Protein AF-A0A1H8GIJ5-F1 (afdb_monomer_lite)

Sequence (126 aa):
MKEEEDRYIYKYDNLLDIGYKQIYLTKNQHNSIIKRRKKNWKNRYEYYLNDDRVIMQEFSSKRLITLNILLYPVLVLMAGLSNFKELNRDLKRLFNEKKCGSFSEDWISKNTEQYKEIIVLIGEGN

Radius of gyration: 18.54 Å; chains: 1; bounding box: 49×47×37 Å

Organism: NCBI:txid1333845

Structure (mmCIF, N/CA/C/O backbone):
data_AF-A0A1H8GIJ5-F1
#
_entry.id   AF-A0A1H8GIJ5-F1
#
loop_
_atom_site.group_PDB
_atom_site.id
_atom_site.type_symbol
_atom_site.label_atom_id
_atom_site.label_alt_id
_atom_site.label_comp_id
_atom_site.label_asym_id
_atom_site.label_entity_id
_atom_site.label_seq_id
_atom_site.pdbx_PDB_ins_code
_atom_site.Cartn_x
_atom_site.Cartn_y
_atom_site.Cartn_z
_atom_site.occupancy
_atom_site.B_iso_or_equiv
_atom_site.auth_seq_id
_atom_site.auth_comp_id
_atom_site.auth_asym_id
_atom_site.auth_atom_id
_atom_site.pdbx_PDB_model_num
ATOM 1 N N . MET A 1 1 ? 18.131 -33.873 -20.106 1.00 42.19 1 MET A N 1
ATOM 2 C CA . MET A 1 1 ? 17.353 -33.236 -19.027 1.00 42.19 1 MET A CA 1
ATOM 3 C C . MET A 1 1 ? 17.785 -31.785 -18.922 1.00 42.19 1 MET A C 1
ATOM 5 O O . MET A 1 1 ? 18.901 -31.528 -18.494 1.00 42.19 1 MET A O 1
ATOM 9 N N . LYS A 1 2 ? 16.960 -30.860 -19.408 1.00 40.19 2 LYS A N 1
ATOM 10 C CA . LYS A 1 2 ? 17.014 -29.441 -19.052 1.00 40.19 2 LYS A CA 1
ATOM 11 C C . LYS A 1 2 ? 15.600 -29.119 -18.611 1.00 40.19 2 LYS A C 1
ATOM 13 O O . LYS A 1 2 ? 14.674 -29.338 -19.384 1.00 40.19 2 LYS A O 1
ATOM 18 N N . GLU A 1 3 ? 15.485 -28.792 -17.338 1.00 44.19 3 GLU A N 1
ATOM 19 C CA . GLU A 1 3 ? 14.244 -28.572 -16.613 1.00 44.19 3 GLU A CA 1
ATOM 20 C C . GLU A 1 3 ? 13.375 -27.557 -17.363 1.00 44.19 3 GLU A C 1
ATOM 22 O O . GLU A 1 3 ? 13.835 -26.473 -17.729 1.00 44.19 3 GLU A O 1
ATOM 27 N N . GLU A 1 4 ? 12.131 -27.946 -17.637 1.00 49.06 4 GLU A N 1
ATOM 28 C CA . GLU A 1 4 ? 11.055 -27.023 -17.975 1.00 49.06 4 GLU A CA 1
ATOM 29 C C . GLU A 1 4 ? 10.828 -26.127 -16.750 1.00 49.06 4 GLU A C 1
ATOM 31 O O . GLU A 1 4 ? 10.089 -26.468 -15.831 1.00 49.06 4 GLU A O 1
ATOM 36 N N . GLU A 1 5 ? 11.516 -24.983 -16.702 1.00 50.19 5 GLU A N 1
ATOM 37 C CA . GLU A 1 5 ? 11.091 -23.863 -15.866 1.00 50.19 5 GLU A CA 1
ATOM 38 C C . GLU A 1 5 ? 9.748 -23.374 -16.415 1.00 50.19 5 GLU A C 1
ATOM 40 O O . GLU A 1 5 ? 9.687 -22.546 -17.332 1.00 50.19 5 GLU A O 1
ATOM 45 N N . ASP A 1 6 ? 8.659 -23.895 -15.852 1.00 49.91 6 ASP A N 1
ATOM 46 C CA . ASP A 1 6 ? 7.338 -23.289 -15.943 1.00 49.91 6 ASP A CA 1
ATOM 47 C C . ASP A 1 6 ? 7.447 -21.842 -15.445 1.00 49.91 6 ASP A C 1
ATOM 49 O O . ASP A 1 6 ? 7.405 -21.538 -14.250 1.00 49.91 6 ASP A O 1
ATOM 53 N N . ARG A 1 7 ? 7.642 -20.908 -16.382 1.00 58.75 7 ARG A N 1
ATOM 54 C CA . ARG A 1 7 ? 7.599 -19.473 -16.107 1.00 58.75 7 ARG A CA 1
ATOM 55 C C . ARG A 1 7 ? 6.161 -19.124 -15.757 1.00 58.75 7 ARG A C 1
ATOM 57 O O . ARG A 1 7 ? 5.382 -18.777 -16.641 1.00 58.75 7 ARG A O 1
ATOM 64 N N . TYR A 1 8 ? 5.818 -19.191 -14.474 1.00 61.94 8 TYR A N 1
ATOM 65 C CA . TYR A 1 8 ? 4.570 -18.650 -13.948 1.00 61.94 8 TYR A CA 1
ATOM 66 C C . TYR A 1 8 ? 4.454 -17.178 -14.365 1.00 61.94 8 TYR A C 1
ATOM 68 O O . TYR A 1 8 ? 5.126 -16.293 -13.828 1.00 61.94 8 TYR A O 1
ATOM 76 N N . ILE A 1 9 ? 3.620 -16.913 -15.372 1.00 76.75 9 ILE A N 1
ATOM 77 C CA . ILE A 1 9 ? 3.302 -15.554 -15.799 1.00 76.75 9 ILE A CA 1
ATOM 78 C C . ILE A 1 9 ? 2.370 -14.989 -14.737 1.00 76.75 9 ILE A C 1
ATOM 80 O O . ILE A 1 9 ? 1.195 -15.345 -14.670 1.00 76.75 9 ILE A O 1
ATOM 84 N N . TYR A 1 10 ? 2.912 -14.114 -13.893 1.00 83.31 10 TYR A N 1
ATOM 85 C CA . TYR A 1 10 ? 2.123 -13.384 -12.914 1.00 83.31 10 TYR A CA 1
ATOM 86 C C . TYR A 1 10 ? 0.949 -12.667 -13.599 1.00 83.31 10 TYR A C 1
ATOM 88 O O . TYR A 1 10 ? 1.135 -11.931 -14.575 1.00 83.31 10 TYR A O 1
ATOM 96 N N . LYS A 1 11 ? -0.252 -12.847 -13.048 1.00 85.31 11 LYS A N 1
ATOM 97 C CA . LYS A 1 11 ? -1.454 -12.109 -13.423 1.00 85.31 11 LYS A CA 1
ATOM 98 C C . LYS A 1 11 ? -2.003 -11.436 -12.172 1.00 85.31 11 LYS A C 1
ATOM 100 O O . LYS A 1 11 ? -2.142 -12.073 -11.136 1.00 85.31 11 LYS A O 1
ATOM 105 N N . TYR A 1 12 ? -2.275 -10.139 -12.273 1.00 87.44 12 TYR A N 1
ATOM 106 C CA . TYR A 1 12 ? -2.913 -9.405 -11.187 1.00 87.44 12 TYR A CA 1
ATOM 107 C C . TYR A 1 12 ? -4.400 -9.742 -11.152 1.00 87.44 12 TYR A C 1
ATOM 109 O O . TYR A 1 12 ? -5.104 -9.502 -12.138 1.00 87.44 12 TYR A O 1
ATOM 117 N N . ASP A 1 13 ? -4.857 -10.232 -10.008 1.00 87.69 13 ASP A N 1
ATOM 118 C CA . ASP A 1 13 ? -6.270 -10.426 -9.725 1.00 87.69 13 ASP A CA 1
ATOM 119 C C . ASP A 1 13 ? -6.858 -9.129 -9.169 1.00 87.69 13 ASP A C 1
ATOM 121 O O . ASP A 1 13 ? -6.424 -8.596 -8.143 1.00 87.69 13 ASP A O 1
ATOM 125 N N . ASN A 1 14 ? -7.837 -8.577 -9.880 1.00 88.44 14 ASN A N 1
ATOM 126 C CA . ASN A 1 14 ? -8.496 -7.352 -9.462 1.00 88.44 14 ASN A CA 1
ATOM 127 C C . ASN A 1 14 ? -9.473 -7.651 -8.322 1.00 88.44 14 ASN A C 1
ATOM 129 O O . ASN A 1 14 ? -10.512 -8.272 -8.524 1.00 88.44 14 ASN A O 1
ATOM 133 N N . LEU A 1 15 ? -9.153 -7.162 -7.125 1.00 90.81 15 LEU A N 1
ATOM 134 C CA . LEU A 1 15 ? -9.947 -7.399 -5.917 1.00 90.81 15 LEU A CA 1
ATOM 135 C C . LEU A 1 15 ? -11.387 -6.882 -6.029 1.00 90.81 15 LEU A C 1
ATOM 137 O O . LEU A 1 15 ? -12.288 -7.461 -5.424 1.00 90.81 15 LEU A O 1
ATOM 141 N N . LEU A 1 16 ? -11.619 -5.832 -6.824 1.00 91.56 16 LEU A N 1
ATOM 142 C CA . LEU A 1 16 ? -12.965 -5.309 -7.067 1.00 91.56 16 LEU A CA 1
ATOM 143 C C . LEU A 1 16 ? -13.850 -6.327 -7.792 1.00 91.56 16 LEU A C 1
ATOM 145 O O . LEU A 1 16 ? -15.027 -6.458 -7.466 1.00 91.56 16 LEU A O 1
ATOM 149 N N . ASP A 1 17 ? -13.267 -7.094 -8.713 1.00 91.12 17 ASP A N 1
ATOM 150 C CA . ASP A 1 17 ? -13.988 -8.110 -9.486 1.00 91.12 17 ASP A CA 1
ATOM 151 C C . ASP A 1 17 ? -14.333 -9.336 -8.618 1.00 91.12 17 ASP A C 1
ATOM 153 O O . ASP A 1 17 ? -15.226 -10.110 -8.950 1.00 91.12 17 ASP A O 1
ATOM 157 N N . ILE A 1 18 ? -13.658 -9.488 -7.472 1.00 88.75 18 ILE A N 1
ATOM 158 C CA . ILE A 1 18 ? -13.824 -10.590 -6.508 1.00 88.75 18 ILE A CA 1
ATOM 159 C C . ILE A 1 18 ? -14.674 -10.134 -5.300 1.00 88.75 18 ILE A C 1
ATOM 161 O O . ILE A 1 18 ? -14.729 -10.789 -4.263 1.00 88.75 18 ILE A O 1
ATOM 165 N N . GLY A 1 19 ? -15.365 -8.995 -5.416 1.00 90.94 19 GLY A N 1
ATOM 166 C CA . GLY A 1 19 ? -16.350 -8.542 -4.429 1.00 90.94 19 GLY A CA 1
ATOM 167 C C . GLY A 1 19 ? -15.793 -7.710 -3.272 1.00 90.94 19 GLY A C 1
ATOM 168 O O . GLY A 1 19 ? -16.529 -7.424 -2.327 1.00 90.94 19 GLY A O 1
ATOM 169 N N . TYR A 1 20 ? -14.531 -7.276 -3.330 1.00 94.75 20 TYR A N 1
ATOM 170 C CA . TYR A 1 20 ? -14.032 -6.279 -2.383 1.00 94.75 20 TYR A CA 1
ATOM 171 C C . TYR A 1 20 ? -14.521 -4.876 -2.751 1.00 94.75 20 TYR A C 1
ATOM 173 O O . TYR A 1 20 ? -14.620 -4.508 -3.921 1.00 94.75 20 TYR A O 1
ATOM 181 N N . LYS A 1 21 ? -14.739 -4.041 -1.736 1.00 94.38 21 LYS A N 1
ATOM 182 C CA . LYS A 1 21 ? -15.020 -2.611 -1.890 1.00 94.38 21 LYS A CA 1
ATOM 183 C C . LYS A 1 21 ? -13.766 -1.807 -1.593 1.00 94.38 21 LYS A C 1
ATOM 185 O O . LYS A 1 21 ? -13.135 -1.998 -0.555 1.00 94.38 21 LYS A O 1
ATOM 190 N N . GLN A 1 22 ? -13.402 -0.889 -2.482 1.00 95.19 22 GLN A N 1
ATOM 191 C CA . GLN A 1 22 ? -12.302 0.027 -2.200 1.00 95.19 22 GLN A CA 1
ATOM 192 C C . GLN A 1 22 ? -12.736 1.056 -1.156 1.00 95.19 22 GLN A C 1
ATOM 194 O O . GLN A 1 22 ? -13.774 1.698 -1.302 1.00 95.19 22 GLN A O 1
ATOM 199 N N . ILE A 1 23 ? -11.918 1.229 -0.124 1.00 94.88 23 ILE A N 1
ATOM 200 C CA . ILE A 1 23 ? -12.137 2.212 0.939 1.00 94.88 23 ILE A CA 1
ATOM 201 C C . ILE A 1 23 ? -10.985 3.213 0.950 1.00 94.88 23 ILE A C 1
ATOM 203 O O . ILE A 1 23 ? -9.856 2.917 0.539 1.00 94.88 23 ILE A O 1
ATOM 207 N N . TYR A 1 24 ? -11.264 4.415 1.440 1.00 93.19 24 TYR A N 1
ATOM 208 C CA . TYR A 1 24 ? -10.267 5.467 1.539 1.00 93.19 24 TYR A CA 1
ATOM 209 C C . TYR A 1 24 ? -9.917 5.748 2.996 1.00 93.19 24 TYR A C 1
ATOM 211 O O . TYR A 1 24 ? -10.784 6.070 3.799 1.00 93.19 24 TYR A O 1
ATOM 219 N N . LEU A 1 25 ? -8.621 5.685 3.310 1.00 93.00 25 LEU A N 1
ATOM 220 C CA . LEU A 1 25 ? -8.080 6.132 4.589 1.00 93.00 25 LEU A CA 1
ATOM 221 C C . LEU A 1 25 ? -7.138 7.319 4.373 1.00 93.00 25 LEU A C 1
ATOM 223 O O . LEU A 1 25 ? -6.172 7.272 3.588 1.00 93.00 25 LEU A O 1
ATOM 227 N N . THR A 1 26 ? -7.398 8.390 5.120 1.00 93.19 26 THR A N 1
ATOM 228 C CA . THR A 1 26 ? -6.499 9.542 5.195 1.00 93.19 26 THR A CA 1
ATOM 229 C C . THR A 1 26 ? -5.154 9.131 5.799 1.00 93.19 26 THR A C 1
ATOM 231 O O . THR A 1 26 ? -5.015 8.098 6.457 1.00 93.19 26 THR A O 1
ATOM 234 N N . LYS A 1 27 ? -4.121 9.959 5.598 1.00 93.62 27 LYS A N 1
ATOM 235 C CA . LYS A 1 27 ? -2.796 9.719 6.192 1.00 93.62 27 LYS A CA 1
ATOM 236 C C . LYS A 1 27 ? -2.864 9.601 7.719 1.00 93.62 27 LYS A C 1
ATOM 238 O O . LYS A 1 27 ? -2.158 8.769 8.278 1.00 93.62 27 LYS A O 1
ATOM 243 N N . ASN A 1 28 ? -3.702 10.410 8.367 1.00 93.25 28 ASN A N 1
ATOM 244 C CA . ASN A 1 28 ? -3.833 10.421 9.822 1.00 93.25 28 ASN A CA 1
ATOM 245 C C . ASN A 1 28 ? -4.507 9.140 10.323 1.00 93.25 28 ASN A C 1
ATOM 247 O O . ASN A 1 28 ? -3.930 8.476 11.175 1.00 93.25 28 ASN A O 1
ATOM 251 N N . GLN A 1 29 ? -5.638 8.750 9.723 1.00 94.44 29 GLN A N 1
ATOM 252 C CA . GLN A 1 29 ? -6.350 7.507 10.056 1.00 94.44 29 GLN A CA 1
ATOM 253 C C . GLN A 1 29 ? -5.472 6.270 9.843 1.00 94.44 29 GLN A C 1
ATOM 255 O O . GLN A 1 29 ? -5.342 5.421 10.715 1.00 94.44 29 GLN A O 1
ATOM 260 N N . HIS A 1 30 ? -4.798 6.170 8.696 1.00 94.62 30 HIS A N 1
ATOM 261 C CA . HIS A 1 30 ? -3.912 5.034 8.466 1.00 94.62 30 HIS A CA 1
ATOM 262 C C . HIS A 1 30 ? -2.757 4.99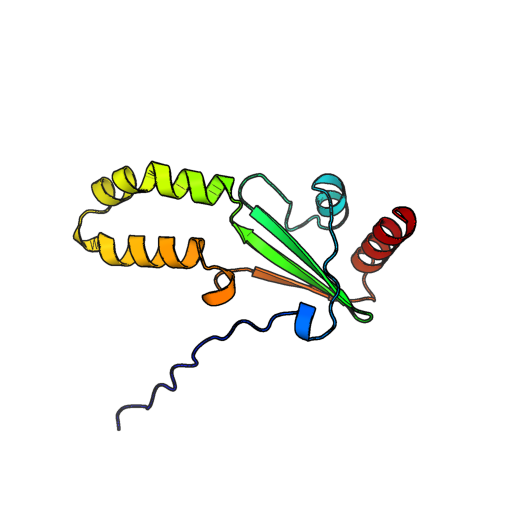7 9.477 1.00 94.62 30 HIS A C 1
ATOM 264 O O . HIS A 1 30 ? -2.439 3.931 9.988 1.00 94.62 30 HIS A O 1
ATOM 270 N N . ASN A 1 31 ? -2.136 6.139 9.789 1.00 95.12 31 ASN A N 1
ATOM 271 C CA . ASN A 1 31 ? -1.004 6.177 10.718 1.00 95.12 31 ASN A CA 1
ATOM 272 C C . ASN A 1 31 ? -1.405 5.970 12.186 1.00 95.12 31 ASN A C 1
ATOM 274 O O . ASN A 1 31 ? -0.534 5.611 12.981 1.00 95.12 31 ASN A O 1
ATOM 278 N N . SER A 1 32 ? -2.669 6.211 12.556 1.00 93.75 32 SER A N 1
ATOM 279 C CA . SER A 1 32 ? -3.178 5.881 13.891 1.00 93.75 32 SER A CA 1
ATOM 280 C C . SER A 1 32 ? -3.408 4.377 14.036 1.00 93.75 32 SER A C 1
ATOM 282 O O . SER A 1 32 ? -2.952 3.796 15.020 1.00 93.75 32 SER A O 1
ATOM 284 N N . ILE A 1 33 ? -4.013 3.748 13.022 1.00 93.50 33 ILE A N 1
ATOM 285 C CA . ILE A 1 33 ? -4.362 2.318 13.019 1.00 93.50 33 ILE A CA 1
ATOM 286 C C . ILE A 1 33 ? -3.120 1.440 12.772 1.00 93.50 33 ILE A C 1
ATOM 288 O O . ILE A 1 33 ? -2.860 0.455 13.466 1.00 93.50 33 ILE A O 1
ATOM 292 N N . ILE A 1 34 ? -2.308 1.792 11.770 1.00 92.56 34 ILE A N 1
ATOM 293 C CA . ILE A 1 34 ? -1.193 0.977 11.272 1.00 92.56 34 ILE A CA 1
ATOM 294 C C . ILE A 1 34 ? 0.137 1.601 11.699 1.00 92.56 34 ILE A C 1
ATOM 296 O O . ILE A 1 34 ? 0.733 2.437 11.020 1.00 92.56 34 ILE A O 1
ATOM 300 N N . LYS A 1 35 ? 0.647 1.149 12.849 1.00 87.81 35 LYS A N 1
ATOM 301 C CA . LYS A 1 35 ? 1.876 1.701 13.449 1.00 87.81 35 LYS A CA 1
ATOM 302 C C . LYS A 1 35 ? 3.162 1.279 12.733 1.00 87.81 35 LYS A C 1
ATOM 304 O O . LYS A 1 35 ? 4.111 2.060 12.693 1.00 87.81 35 LYS A O 1
ATOM 309 N N . ARG A 1 36 ? 3.206 0.056 12.184 1.00 87.44 36 ARG A N 1
ATOM 310 C CA . ARG A 1 36 ? 4.428 -0.545 11.610 1.00 87.44 36 ARG A CA 1
ATOM 311 C C . ARG A 1 36 ? 4.791 0.024 10.237 1.00 87.44 36 ARG A C 1
ATOM 313 O O . ARG A 1 36 ? 5.964 0.250 9.966 1.00 87.44 36 ARG A O 1
ATOM 320 N N . ARG A 1 37 ? 3.797 0.257 9.378 1.00 88.12 37 ARG A N 1
ATOM 321 C CA . ARG A 1 37 ? 3.982 0.793 8.023 1.00 88.12 37 ARG A CA 1
ATOM 322 C C . ARG A 1 37 ? 3.244 2.115 7.913 1.00 88.12 37 ARG A C 1
ATOM 324 O O . ARG A 1 37 ? 2.054 2.110 7.656 1.00 88.12 37 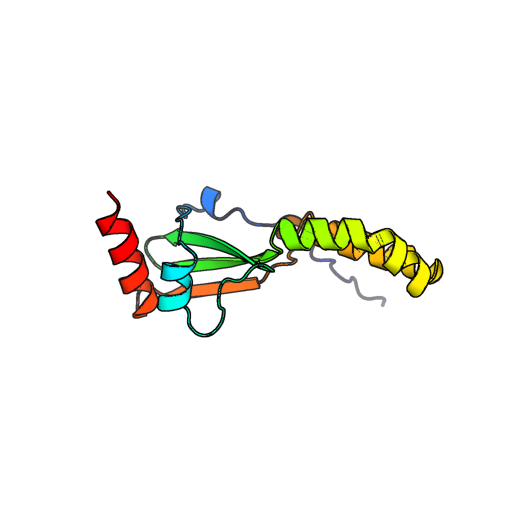ARG A O 1
ATOM 331 N N . LYS A 1 38 ? 3.933 3.229 8.159 1.00 92.06 38 LYS A N 1
ATOM 332 C CA . LYS A 1 38 ? 3.312 4.559 8.111 1.00 92.06 38 LYS A CA 1
ATOM 333 C C . LYS A 1 38 ? 3.276 5.110 6.686 1.00 92.06 38 LYS A C 1
ATOM 335 O O . LYS A 1 38 ? 4.295 5.138 5.987 1.00 92.06 38 LYS A O 1
ATOM 340 N N . LYS A 1 39 ? 2.135 5.687 6.314 1.00 92.94 39 LYS A N 1
ATOM 341 C CA . LYS A 1 39 ? 1.951 6.473 5.092 1.00 92.94 39 LYS A CA 1
ATOM 342 C C . LYS A 1 39 ? 2.768 7.750 5.157 1.00 92.94 39 LYS A C 1
ATOM 344 O O . LYS A 1 39 ? 2.633 8.581 6.063 1.00 92.94 39 LYS A O 1
ATOM 349 N N . ASN A 1 40 ? 3.630 7.898 4.166 1.00 93.38 40 ASN A N 1
ATOM 350 C CA . ASN A 1 40 ? 4.557 8.998 3.982 1.00 93.38 40 ASN A CA 1
ATOM 351 C C . ASN A 1 40 ? 4.514 9.467 2.516 1.00 93.38 40 ASN A C 1
ATOM 353 O O . ASN A 1 40 ? 3.597 9.137 1.772 1.00 93.38 40 ASN A O 1
ATOM 357 N N . TRP A 1 41 ? 5.446 10.327 2.109 1.00 93.06 41 TRP A N 1
ATOM 358 C CA . TRP A 1 41 ? 5.427 10.894 0.760 1.00 93.06 41 TRP A CA 1
ATOM 359 C C . TRP A 1 41 ? 5.910 9.921 -0.321 1.00 93.06 41 TRP A C 1
ATOM 361 O O . TRP A 1 41 ? 5.648 10.185 -1.491 1.00 93.06 41 TRP A O 1
ATOM 371 N N . LYS A 1 42 ? 6.618 8.843 0.040 1.00 92.75 42 LYS A N 1
ATOM 372 C CA . LYS A 1 42 ? 7.195 7.848 -0.878 1.00 92.75 42 LYS A CA 1
ATOM 373 C C . LYS A 1 42 ? 6.208 6.752 -1.252 1.00 92.75 42 LYS A C 1
ATOM 375 O O . LYS A 1 42 ? 6.348 6.175 -2.322 1.00 92.75 42 LYS A O 1
ATOM 380 N N . ASN A 1 43 ? 5.209 6.499 -0.412 1.00 93.94 43 ASN A N 1
ATOM 381 C CA . ASN A 1 43 ? 4.234 5.439 -0.615 1.00 93.94 43 ASN A CA 1
ATOM 382 C C . ASN A 1 43 ? 2.804 5.975 -0.751 1.00 93.94 43 ASN A C 1
ATOM 384 O O . ASN A 1 43 ? 2.444 7.062 -0.294 1.00 93.94 43 ASN A O 1
ATOM 388 N N . ARG A 1 44 ? 1.980 5.195 -1.437 1.00 95.12 44 ARG A N 1
ATOM 389 C CA . ARG A 1 44 ? 0.526 5.313 -1.471 1.00 95.12 44 ARG A CA 1
ATOM 390 C C . ARG A 1 44 ? -0.041 3.954 -1.080 1.00 95.12 44 ARG A C 1
ATOM 392 O O . ARG A 1 44 ? 0.573 2.930 -1.349 1.00 95.12 44 ARG A O 1
ATOM 399 N N . TYR A 1 45 ? -1.211 3.965 -0.467 1.00 95.75 45 TYR A N 1
ATOM 400 C CA . TYR A 1 45 ? -1.883 2.747 -0.043 1.00 95.75 45 TYR A CA 1
ATOM 401 C C . TYR A 1 45 ? -3.279 2.719 -0.631 1.00 95.75 45 TYR A C 1
ATOM 403 O O . TYR A 1 45 ? -3.960 3.750 -0.648 1.00 95.75 45 TYR A O 1
ATOM 411 N N . GLU A 1 46 ? -3.672 1.541 -1.084 1.00 95.94 46 GLU A N 1
ATOM 412 C CA . GLU A 1 46 ? -5.035 1.209 -1.464 1.00 95.94 46 GLU A CA 1
ATOM 413 C C . GLU A 1 46 ? -5.556 0.162 -0.483 1.00 95.94 46 GLU A C 1
ATOM 415 O O . GLU A 1 46 ? -4.814 -0.728 -0.064 1.00 95.94 46 GLU A O 1
ATOM 420 N N . TYR A 1 47 ? -6.821 0.294 -0.098 1.00 96.12 47 TYR A N 1
ATOM 421 C CA . TYR A 1 47 ? -7.453 -0.581 0.877 1.00 96.12 47 TYR A CA 1
ATOM 422 C C . TYR A 1 47 ? -8.715 -1.162 0.266 1.00 96.12 47 TYR A C 1
ATOM 424 O O . TYR A 1 47 ? -9.511 -0.439 -0.338 1.00 96.12 47 TYR A O 1
ATOM 432 N N . TYR A 1 48 ? -8.888 -2.458 0.453 1.00 96.31 48 TYR A N 1
ATOM 433 C CA . TYR A 1 48 ? -9.979 -3.232 -0.107 1.00 96.31 48 TYR A CA 1
ATOM 434 C C . TYR A 1 48 ? -10.635 -4.000 1.030 1.00 96.31 48 TYR A C 1
ATOM 436 O O . TYR A 1 48 ? -9.987 -4.814 1.681 1.00 96.31 48 TYR A O 1
ATOM 444 N N . LEU A 1 49 ? -11.903 -3.715 1.292 1.00 94.94 49 LEU A N 1
ATOM 445 C CA . LEU A 1 49 ? -12.678 -4.296 2.379 1.00 94.94 49 LEU A CA 1
ATOM 446 C C . LEU A 1 49 ? -13.648 -5.344 1.832 1.00 94.94 49 LEU A C 1
ATOM 448 O O . LEU A 1 49 ? -14.357 -5.086 0.860 1.00 94.94 49 LEU A O 1
ATOM 452 N N . ASN A 1 50 ? -13.710 -6.492 2.493 1.00 93.00 50 ASN A N 1
ATOM 453 C CA . ASN A 1 50 ? -14.830 -7.422 2.407 1.00 93.00 50 ASN A CA 1
ATOM 454 C C . ASN A 1 50 ? -15.282 -7.812 3.825 1.00 93.00 50 ASN A C 1
ATOM 456 O O . ASN A 1 50 ? -14.737 -7.310 4.806 1.00 93.00 50 ASN A O 1
ATOM 460 N N . ASP A 1 51 ? -16.250 -8.719 3.936 1.00 88.06 51 ASP A N 1
ATOM 461 C CA . ASP A 1 51 ? -16.844 -9.094 5.228 1.00 88.06 51 ASP A CA 1
ATOM 462 C C . ASP A 1 51 ? -15.874 -9.830 6.178 1.00 88.06 51 ASP A C 1
ATOM 464 O O . ASP A 1 51 ? -16.112 -9.909 7.385 1.00 88.06 51 ASP A O 1
ATOM 468 N N . ASP A 1 52 ? -14.765 -10.363 5.655 1.00 90.88 52 ASP A N 1
ATOM 469 C CA . ASP A 1 52 ? -13.814 -11.177 6.418 1.00 90.88 52 ASP A CA 1
ATOM 470 C C . ASP A 1 52 ? -12.499 -10.466 6.752 1.00 90.88 52 ASP A C 1
ATOM 472 O O . ASP A 1 52 ? -11.855 -10.791 7.758 1.00 90.88 52 ASP A O 1
ATOM 476 N N . ARG A 1 53 ? -12.049 -9.542 5.898 1.00 94.25 53 ARG A N 1
ATOM 477 C CA . ARG A 1 53 ? -10.737 -8.902 6.005 1.00 94.25 53 ARG A CA 1
ATOM 478 C C . ARG A 1 53 ? -10.658 -7.579 5.241 1.00 94.25 53 ARG A C 1
ATOM 480 O O . ARG A 1 53 ? -11.383 -7.322 4.284 1.00 94.25 53 ARG A O 1
ATOM 487 N N . VAL A 1 54 ? -9.672 -6.773 5.617 1.00 95.88 54 VAL A N 1
ATOM 488 C CA . VAL A 1 54 ? -9.176 -5.657 4.809 1.00 95.88 54 VAL A CA 1
ATOM 489 C C . VAL A 1 54 ? -7.844 -6.059 4.191 1.00 95.88 54 VAL A C 1
ATOM 491 O O . VAL A 1 54 ? -6.913 -6.440 4.900 1.00 95.88 54 VAL A O 1
ATOM 494 N N . ILE A 1 55 ? -7.737 -5.948 2.873 1.00 96.00 55 ILE A N 1
ATOM 495 C CA . ILE A 1 55 ? -6.473 -6.055 2.152 1.00 96.00 55 ILE A CA 1
ATOM 496 C C . ILE A 1 55 ? -5.891 -4.653 1.994 1.00 96.00 55 ILE A C 1
ATOM 498 O O . ILE A 1 55 ? -6.543 -3.748 1.472 1.00 96.00 55 ILE A O 1
ATOM 502 N N . MET A 1 56 ? -4.651 -4.479 2.437 1.00 96.00 56 MET A N 1
ATOM 503 C CA . MET A 1 56 ? -3.876 -3.258 2.263 1.00 96.00 56 MET A CA 1
ATOM 504 C C . MET A 1 56 ? -2.775 -3.502 1.231 1.00 96.00 56 MET A C 1
ATOM 506 O O . MET A 1 56 ? -1.865 -4.289 1.480 1.00 96.00 56 MET A O 1
ATOM 510 N N . GLN A 1 57 ? -2.815 -2.776 0.114 1.00 96.12 57 GLN A N 1
ATOM 511 C CA . GLN A 1 57 ? -1.773 -2.802 -0.914 1.00 96.12 57 GLN A CA 1
ATOM 512 C C . GLN A 1 57 ? -0.941 -1.512 -0.866 1.00 96.12 57 GLN A C 1
ATOM 514 O O . GLN A 1 57 ? -1.479 -0.406 -0.947 1.00 96.12 57 GLN A O 1
ATOM 519 N N . GLU A 1 58 ? 0.377 -1.649 -0.723 1.00 95.56 58 GLU A N 1
ATOM 520 C CA . GLU A 1 58 ? 1.355 -0.559 -0.708 1.00 95.56 58 GLU A CA 1
ATOM 521 C C . GLU A 1 58 ? 2.019 -0.406 -2.076 1.00 95.56 58 GLU A C 1
ATOM 523 O O . GLU A 1 58 ? 2.625 -1.342 -2.594 1.00 95.56 58 GLU A O 1
ATOM 528 N N . PHE A 1 59 ? 1.974 0.810 -2.609 1.00 95.94 59 PHE A N 1
ATOM 529 C CA . PHE A 1 59 ? 2.567 1.189 -3.885 1.00 95.94 59 PHE A CA 1
ATOM 530 C C . PHE A 1 59 ? 3.453 2.423 -3.731 1.00 95.94 59 PHE A C 1
ATOM 532 O O . PHE A 1 59 ? 3.350 3.186 -2.768 1.00 95.94 59 PHE A O 1
ATOM 539 N N . SER A 1 60 ? 4.260 2.698 -4.741 1.00 95.50 60 SER A N 1
ATOM 540 C CA . SER A 1 60 ? 5.060 3.913 -4.845 1.00 95.50 60 SER A CA 1
ATOM 541 C C . SER A 1 60 ? 4.158 5.128 -5.024 1.00 95.50 60 SER A C 1
ATOM 543 O O . SER A 1 60 ? 3.166 5.096 -5.744 1.00 95.50 60 SER A O 1
ATOM 545 N N . SER A 1 61 ? 4.449 6.253 -4.387 1.00 94.62 61 SER A N 1
ATOM 546 C CA . SER A 1 61 ? 3.648 7.460 -4.599 1.00 94.62 61 SER A CA 1
ATOM 547 C C . SER A 1 61 ? 3.917 8.057 -5.984 1.00 94.62 61 SER A C 1
ATOM 549 O O . SER A 1 61 ? 5.022 7.956 -6.513 1.00 94.62 61 SER A O 1
ATOM 551 N N . LYS A 1 62 ? 2.940 8.775 -6.556 1.00 92.38 62 LYS A N 1
ATOM 552 C CA . LYS A 1 62 ? 3.150 9.505 -7.823 1.00 92.38 62 LYS A CA 1
ATOM 553 C C . LYS A 1 62 ? 4.347 10.461 -7.741 1.00 92.38 62 LYS A C 1
ATOM 555 O O . LYS A 1 62 ? 5.098 10.570 -8.697 1.00 92.38 62 LYS A O 1
ATOM 560 N N . ARG A 1 63 ? 4.566 11.090 -6.578 1.00 93.31 63 ARG A N 1
ATOM 561 C CA . ARG A 1 63 ? 5.708 11.988 -6.334 1.00 93.31 63 ARG A CA 1
ATOM 562 C C . ARG A 1 63 ? 7.043 11.253 -6.430 1.00 93.31 63 ARG A C 1
ATOM 564 O O . ARG A 1 63 ? 7.969 11.774 -7.040 1.00 93.31 63 ARG A O 1
ATOM 571 N N . LEU A 1 64 ? 7.135 10.050 -5.857 1.00 93.25 64 LEU A N 1
ATOM 572 C CA . LEU A 1 64 ? 8.336 9.223 -5.957 1.00 93.25 64 LEU A CA 1
ATOM 573 C C . LEU A 1 64 ? 8.589 8.789 -7.405 1.00 93.25 64 LEU A C 1
ATOM 575 O O . LEU A 1 64 ? 9.727 8.852 -7.861 1.00 93.25 64 LEU A O 1
ATOM 579 N N . ILE A 1 65 ? 7.540 8.398 -8.133 1.00 93.88 65 ILE A N 1
ATOM 580 C CA . ILE A 1 65 ? 7.647 8.035 -9.553 1.00 93.88 65 ILE A CA 1
ATOM 581 C C . ILE A 1 65 ? 8.168 9.230 -10.362 1.00 93.88 65 ILE A C 1
ATOM 583 O O . ILE A 1 65 ? 9.154 9.095 -11.078 1.00 93.88 65 ILE A O 1
ATOM 587 N N . THR A 1 66 ? 7.585 10.420 -10.190 1.00 93.94 66 THR A N 1
ATOM 588 C CA . THR A 1 66 ? 8.045 11.647 -10.861 1.00 93.94 66 THR A CA 1
ATOM 589 C C . THR A 1 66 ? 9.500 11.979 -10.535 1.00 93.94 66 THR A C 1
ATOM 591 O O . THR A 1 66 ? 10.263 12.316 -11.437 1.00 93.94 66 THR A O 1
ATOM 594 N N . LEU A 1 67 ? 9.909 11.842 -9.270 1.00 94.38 67 LEU A N 1
ATOM 595 C CA . LEU A 1 67 ? 11.299 12.052 -8.870 1.00 94.38 67 LEU A CA 1
ATOM 596 C C . LEU A 1 67 ? 12.250 11.069 -9.573 1.00 94.38 67 LEU A C 1
ATOM 598 O O . LEU A 1 67 ? 13.303 11.484 -10.045 1.00 94.38 67 LEU A O 1
ATOM 602 N N . ASN A 1 68 ? 11.869 9.793 -9.693 1.00 92.19 68 ASN A N 1
ATOM 603 C CA . ASN A 1 68 ? 12.672 8.795 -10.405 1.00 92.19 68 ASN A CA 1
ATOM 604 C C . ASN A 1 68 ? 12.817 9.123 -11.896 1.00 92.19 68 ASN A C 1
ATOM 606 O O . ASN A 1 68 ? 13.905 8.961 -12.434 1.00 92.19 68 ASN A O 1
ATOM 610 N N . ILE A 1 69 ? 11.768 9.632 -12.551 1.00 93.12 69 ILE A N 1
ATOM 611 C CA . ILE A 1 69 ? 11.850 10.085 -13.952 1.00 93.12 69 ILE A CA 1
ATOM 612 C C . ILE A 1 69 ? 12.841 11.244 -14.082 1.00 93.12 69 ILE A C 1
ATOM 614 O O . ILE A 1 69 ? 13.684 11.234 -14.973 1.00 93.12 69 ILE A O 1
ATOM 618 N N . LEU A 1 70 ? 12.754 12.234 -13.188 1.00 94.12 70 LEU A N 1
ATOM 619 C CA . LEU A 1 70 ? 13.620 13.412 -13.226 1.00 94.12 70 LEU A CA 1
ATOM 620 C C . LEU A 1 70 ? 15.095 13.043 -13.013 1.00 94.12 70 LEU A C 1
ATOM 622 O O . LEU A 1 70 ? 15.972 13.591 -13.673 1.00 94.12 70 LEU A O 1
ATOM 626 N N . LEU A 1 71 ? 15.361 12.100 -12.107 1.00 92.81 71 LEU A N 1
ATOM 627 C CA . LEU A 1 71 ? 16.712 11.621 -11.813 1.00 92.81 71 LEU A CA 1
ATOM 628 C C . LEU A 1 71 ? 17.215 10.573 -12.813 1.00 92.81 71 LEU A C 1
ATOM 630 O O . LEU A 1 71 ? 18.407 10.277 -12.821 1.00 92.81 71 LEU A O 1
ATOM 634 N N . TYR A 1 72 ? 16.349 10.033 -13.672 1.00 91.00 72 TYR A N 1
ATOM 635 C CA . TYR A 1 72 ? 16.694 8.956 -14.597 1.00 91.00 72 TYR A CA 1
ATOM 636 C C . TYR A 1 72 ? 17.922 9.259 -15.475 1.00 91.00 72 TYR A C 1
ATOM 638 O O . TYR A 1 72 ? 18.809 8.408 -15.533 1.00 91.00 72 TYR A O 1
ATOM 646 N N . PRO A 1 73 ? 18.070 10.450 -16.098 1.00 90.75 73 PRO A N 1
ATOM 647 C CA . PRO A 1 73 ? 19.260 10.757 -16.894 1.00 90.75 73 PRO A CA 1
ATOM 648 C C . PRO A 1 73 ? 20.548 10.718 -16.065 1.00 90.75 73 PRO A C 1
ATOM 650 O O . PRO A 1 73 ? 21.557 10.184 -16.515 1.00 90.75 73 PRO A O 1
ATOM 653 N N . VAL A 1 74 ? 20.500 11.225 -14.829 1.00 92.06 74 VAL A N 1
ATOM 654 C CA . VAL A 1 74 ? 21.640 11.201 -13.902 1.00 92.06 74 VAL A CA 1
ATOM 655 C C . VAL A 1 74 ? 21.983 9.762 -13.517 1.00 92.06 74 VAL A C 1
ATOM 657 O O . VAL A 1 74 ? 23.151 9.386 -13.540 1.00 92.06 74 VAL A O 1
ATOM 660 N N . LEU A 1 75 ? 20.976 8.930 -13.237 1.00 88.06 75 LEU A N 1
ATOM 661 C CA . LEU A 1 75 ? 21.167 7.513 -12.917 1.00 88.06 75 LEU A CA 1
ATOM 662 C C . LEU A 1 75 ? 21.795 6.738 -14.081 1.00 88.06 75 LEU A C 1
ATOM 664 O O . LEU A 1 75 ? 22.686 5.928 -13.849 1.00 88.06 75 LEU A O 1
ATOM 668 N N . VAL A 1 76 ? 21.387 7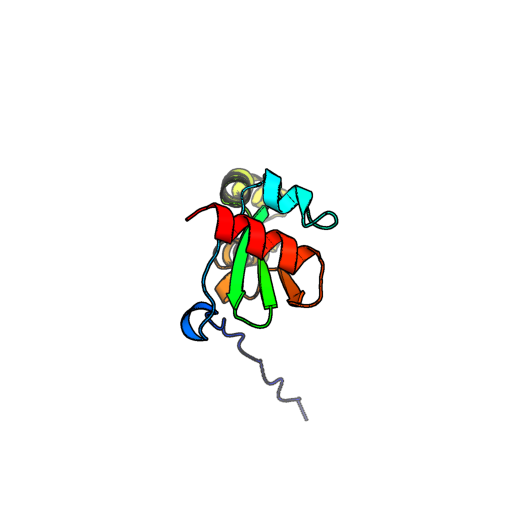.010 -15.324 1.00 89.75 76 VAL A N 1
ATOM 669 C CA . VAL A 1 76 ? 21.990 6.392 -16.517 1.00 89.75 76 VAL A CA 1
ATOM 670 C C . VAL A 1 76 ? 23.447 6.827 -16.690 1.00 89.75 76 VAL A C 1
ATOM 672 O O . VAL A 1 76 ? 24.294 5.989 -16.993 1.00 89.75 76 VAL A O 1
ATOM 675 N N . LEU A 1 77 ? 23.760 8.107 -16.464 1.00 89.56 77 LEU A N 1
ATOM 676 C CA . LEU A 1 77 ? 25.137 8.607 -16.525 1.00 89.56 77 LEU A CA 1
ATOM 677 C C . LEU A 1 77 ? 26.026 7.974 -15.443 1.00 89.56 77 LEU A C 1
ATOM 679 O O . LEU A 1 77 ? 27.154 7.593 -15.740 1.00 89.56 77 LEU A O 1
ATOM 683 N N . MET A 1 78 ? 25.519 7.825 -14.214 1.00 86.38 78 MET A N 1
ATOM 684 C CA . MET A 1 78 ? 26.270 7.235 -13.098 1.00 86.38 78 MET A CA 1
ATOM 685 C C . MET A 1 78 ? 26.430 5.716 -13.216 1.00 86.38 78 MET A C 1
ATOM 687 O O . MET A 1 78 ? 27.507 5.193 -12.948 1.00 86.38 78 MET A O 1
ATOM 691 N N . ALA A 1 79 ? 25.372 4.999 -13.599 1.00 83.75 79 ALA A N 1
ATOM 692 C CA . ALA A 1 79 ? 25.403 3.543 -13.730 1.00 83.75 79 ALA A CA 1
ATOM 693 C C . ALA A 1 79 ? 26.099 3.082 -15.021 1.00 83.75 79 ALA A C 1
ATOM 695 O O . ALA A 1 79 ? 26.488 1.919 -15.124 1.00 83.75 79 ALA A O 1
ATOM 696 N N . GLY A 1 80 ? 26.249 3.973 -16.004 1.00 84.38 80 GLY A N 1
ATOM 697 C CA . GLY A 1 80 ? 26.775 3.658 -17.326 1.00 84.38 80 GLY A CA 1
ATOM 698 C C . GLY A 1 80 ? 25.756 2.956 -18.231 1.00 84.38 80 GLY A C 1
ATOM 699 O O . GLY A 1 80 ? 24.771 2.357 -17.793 1.00 84.38 80 GLY A O 1
ATOM 700 N N . LEU A 1 81 ? 26.015 3.004 -19.541 1.00 80.12 81 LEU A N 1
ATOM 701 C CA . LEU A 1 81 ? 25.140 2.436 -20.580 1.00 80.12 81 LEU A CA 1
ATOM 702 C C . LEU A 1 81 ? 24.932 0.916 -20.446 1.00 80.12 81 LEU A C 1
ATOM 704 O O . LEU A 1 81 ? 23.901 0.401 -20.879 1.00 80.12 81 LEU A O 1
ATOM 708 N N . SER A 1 82 ? 25.867 0.199 -19.817 1.00 79.12 82 SER A N 1
ATOM 709 C CA . SER A 1 82 ? 25.763 -1.243 -19.557 1.00 79.12 82 SER A CA 1
ATOM 710 C C . SER A 1 82 ? 24.566 -1.606 -18.668 1.00 79.12 82 SER A C 1
ATOM 712 O O . SER A 1 82 ? 23.954 -2.652 -18.878 1.00 79.12 82 SER A O 1
ATOM 714 N N . ASN A 1 83 ? 24.168 -0.720 -17.750 1.00 84.06 83 ASN A N 1
ATOM 715 C CA . ASN A 1 83 ? 23.051 -0.931 -16.822 1.00 84.06 83 ASN A CA 1
ATOM 716 C C . ASN A 1 83 ? 21.712 -0.367 -17.334 1.00 84.06 83 ASN A C 1
ATOM 718 O O . ASN A 1 83 ? 20.676 -0.483 -16.677 1.00 84.06 83 ASN A O 1
ATOM 722 N N . PHE A 1 84 ? 21.691 0.209 -18.541 1.00 85.94 84 PHE A N 1
ATOM 723 C CA . PHE A 1 84 ? 20.509 0.869 -19.102 1.00 85.94 84 PHE A CA 1
ATOM 724 C C . PHE A 1 84 ? 19.291 -0.058 -19.218 1.00 85.94 84 PHE A C 1
ATOM 726 O O . PHE A 1 84 ? 18.159 0.350 -18.955 1.00 85.94 84 PHE A O 1
ATOM 733 N N . LYS A 1 85 ? 19.495 -1.326 -19.598 1.00 87.69 85 LYS A N 1
ATOM 734 C CA . LYS A 1 85 ? 18.394 -2.302 -19.704 1.00 87.69 85 LYS A CA 1
ATOM 735 C C . LYS A 1 85 ? 17.728 -2.558 -18.354 1.00 87.69 85 LYS A C 1
ATOM 737 O O . LYS A 1 85 ? 16.509 -2.711 -18.297 1.00 87.69 85 LYS A O 1
ATOM 742 N N . GLU A 1 86 ? 18.519 -2.595 -17.289 1.00 87.69 86 GLU A N 1
ATOM 743 C CA . GLU A 1 86 ? 18.028 -2.873 -15.947 1.00 87.69 86 GLU A CA 1
ATOM 744 C C . GLU A 1 86 ? 17.251 -1.681 -15.385 1.00 87.69 86 GLU A C 1
ATOM 746 O O . GLU A 1 86 ? 16.107 -1.841 -14.966 1.00 87.69 86 GLU A O 1
ATOM 751 N N . LEU A 1 87 ? 17.790 -0.470 -15.550 1.00 88.31 87 LEU A N 1
ATOM 752 C CA . LEU A 1 87 ? 17.108 0.772 -15.180 1.00 88.31 87 LEU A CA 1
ATOM 753 C C . LEU A 1 87 ? 15.754 0.936 -15.894 1.00 88.31 87 LEU A C 1
ATOM 755 O O . LEU A 1 87 ? 14.759 1.294 -15.265 1.00 88.31 87 LEU A O 1
ATOM 759 N N . ASN A 1 88 ? 15.67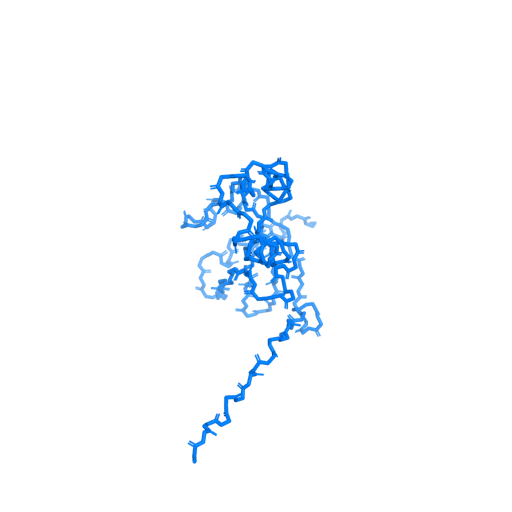5 0.619 -17.193 1.00 89.81 88 ASN A N 1
ATOM 760 C CA . ASN A 1 88 ? 14.401 0.638 -17.922 1.00 89.81 88 ASN A CA 1
ATOM 761 C C . ASN A 1 88 ? 13.408 -0.406 -17.398 1.00 89.81 88 ASN A C 1
ATOM 763 O O . ASN A 1 88 ? 12.203 -0.143 -17.340 1.00 89.81 88 ASN A O 1
ATOM 767 N N . ARG A 1 89 ? 13.889 -1.602 -17.035 1.00 90.19 89 ARG A N 1
ATOM 768 C CA . ARG A 1 89 ? 13.047 -2.659 -16.457 1.00 90.19 89 ARG A CA 1
ATOM 769 C C . ARG A 1 89 ? 12.464 -2.205 -15.123 1.00 90.19 89 ARG A C 1
ATOM 771 O O . ARG A 1 89 ? 11.264 -2.377 -14.906 1.00 90.19 89 ARG A O 1
ATOM 778 N N . ASP A 1 90 ? 13.282 -1.605 -14.270 1.00 89.69 90 ASP A N 1
ATOM 779 C CA . ASP A 1 90 ? 12.865 -1.139 -12.949 1.00 89.69 90 ASP A CA 1
ATOM 780 C C . ASP A 1 90 ? 11.899 0.040 -13.056 1.00 89.69 90 ASP A C 1
ATOM 782 O O . ASP A 1 90 ? 10.855 0.041 -12.403 1.00 89.69 90 ASP A O 1
ATOM 786 N N . LEU A 1 91 ? 12.152 0.975 -13.976 1.00 91.12 91 LEU A N 1
ATOM 787 C CA . LEU A 1 91 ? 11.216 2.055 -14.272 1.00 91.12 91 LEU A CA 1
ATOM 788 C C . LEU A 1 91 ? 9.877 1.496 -14.781 1.00 91.12 91 LEU A C 1
ATOM 790 O O . LEU A 1 91 ? 8.815 1.866 -14.284 1.00 91.12 91 LEU A O 1
ATOM 794 N N . LYS A 1 92 ? 9.895 0.534 -15.714 1.00 91.19 92 LYS A N 1
ATOM 795 C CA . LYS A 1 92 ? 8.670 -0.112 -16.213 1.00 91.19 92 LYS A CA 1
ATOM 796 C C . LYS A 1 92 ? 7.884 -0.799 -15.092 1.00 91.19 92 LYS A C 1
ATOM 798 O O . LYS A 1 92 ? 6.656 -0.682 -15.082 1.00 91.19 92 LYS A O 1
ATOM 803 N N . ARG A 1 93 ? 8.565 -1.483 -14.164 1.00 92.00 93 ARG A N 1
ATOM 804 C CA . ARG A 1 93 ? 7.952 -2.097 -12.971 1.00 92.00 93 ARG A CA 1
ATOM 805 C C . ARG A 1 93 ? 7.331 -1.045 -12.057 1.00 92.00 93 ARG A C 1
ATOM 807 O O . ARG A 1 93 ? 6.186 -1.212 -11.657 1.00 92.00 93 ARG A O 1
ATOM 814 N N . LEU A 1 94 ? 8.032 0.063 -11.823 1.00 92.19 94 LEU A N 1
ATOM 815 C CA . LEU A 1 94 ? 7.568 1.189 -11.012 1.00 92.19 94 LEU A CA 1
ATOM 816 C C . LEU A 1 94 ? 6.299 1.857 -11.577 1.00 92.19 94 LEU A C 1
ATOM 818 O O . LEU A 1 94 ? 5.444 2.310 -10.822 1.00 92.19 94 LEU A O 1
ATOM 822 N N . PHE A 1 95 ? 6.140 1.904 -12.903 1.00 90.94 95 PHE A N 1
ATOM 823 C CA . PHE A 1 95 ? 4.915 2.410 -13.541 1.00 90.94 95 PHE A CA 1
ATOM 824 C C . PHE A 1 95 ? 3.772 1.390 -13.592 1.00 90.94 95 PHE A C 1
ATOM 826 O O . PHE A 1 95 ? 2.610 1.773 -13.708 1.00 90.94 95 PHE A O 1
ATOM 833 N N . ASN A 1 96 ? 4.087 0.096 -13.539 1.00 91.88 96 ASN A N 1
ATOM 834 C CA . ASN A 1 96 ? 3.130 -0.992 -13.732 1.00 91.88 96 ASN A CA 1
ATOM 835 C C . ASN A 1 96 ? 3.108 -1.937 -12.526 1.00 91.88 96 ASN A C 1
ATOM 837 O O . ASN A 1 96 ? 3.011 -3.150 -12.696 1.00 91.88 96 ASN A O 1
ATOM 841 N N . GLU A 1 97 ? 3.175 -1.377 -11.315 1.00 93.38 97 GLU A N 1
ATOM 842 C CA . GLU A 1 97 ? 3.368 -2.122 -10.064 1.00 93.38 97 GLU A CA 1
ATOM 843 C C . GLU A 1 97 ? 2.389 -3.290 -9.929 1.00 93.38 97 GLU A C 1
ATOM 845 O O . GLU A 1 97 ? 2.821 -4.420 -9.727 1.00 93.38 97 GLU A O 1
ATOM 850 N N . LYS A 1 98 ? 1.091 -3.050 -10.167 1.00 92.31 98 LYS A N 1
ATOM 851 C CA . LYS A 1 98 ? 0.064 -4.103 -10.162 1.00 92.31 98 LYS A CA 1
ATOM 852 C C . LYS A 1 98 ? 0.341 -5.185 -11.198 1.00 92.31 98 LYS A C 1
ATOM 854 O O . LYS A 1 98 ? 0.414 -6.344 -10.837 1.00 92.31 98 LYS A O 1
ATOM 859 N N . LYS A 1 99 ? 0.555 -4.824 -12.470 1.00 89.75 99 LYS A N 1
ATOM 860 C CA . LYS A 1 99 ? 0.774 -5.795 -13.565 1.00 89.75 99 LYS A CA 1
ATOM 861 C C . LYS A 1 99 ? 2.058 -6.607 -13.395 1.00 89.75 99 LYS A C 1
ATOM 863 O O . LYS A 1 99 ? 2.151 -7.704 -13.928 1.00 89.75 99 LYS A O 1
ATOM 868 N N . CYS A 1 100 ? 3.054 -6.049 -12.714 1.00 88.94 100 CYS A N 1
ATOM 869 C CA . CYS A 1 100 ? 4.347 -6.684 -12.496 1.00 88.94 100 CYS A CA 1
ATOM 870 C C . CYS A 1 100 ? 4.477 -7.359 -11.123 1.00 88.94 100 CYS A C 1
ATOM 872 O O . CYS A 1 100 ? 5.561 -7.859 -10.832 1.00 88.94 100 CYS A O 1
ATOM 874 N N . GLY A 1 101 ? 3.443 -7.329 -10.273 1.00 89.38 101 GLY A N 1
ATOM 875 C CA . GLY A 1 101 ? 3.525 -7.827 -8.894 1.00 89.38 101 GLY A CA 1
ATOM 876 C C . GLY A 1 101 ? 4.520 -7.052 -8.018 1.00 89.38 101 GLY A C 1
ATOM 877 O O . GLY A 1 101 ? 5.008 -7.568 -7.022 1.00 89.38 101 GLY A O 1
ATOM 878 N N . SER A 1 102 ? 4.863 -5.818 -8.397 1.00 91.06 102 SER A N 1
ATOM 879 C CA . SER A 1 102 ? 5.858 -4.978 -7.721 1.00 91.06 102 SER A CA 1
ATOM 880 C C . SER A 1 102 ? 5.196 -4.089 -6.665 1.00 91.06 102 SER A C 1
ATOM 882 O O . SER A 1 102 ? 5.276 -2.864 -6.739 1.00 91.06 102 SER A O 1
ATOM 884 N N . PHE A 1 103 ? 4.510 -4.706 -5.706 1.00 94.38 103 PHE A N 1
ATOM 885 C CA . PHE A 1 103 ? 3.856 -4.042 -4.577 1.00 94.38 103 PHE A CA 1
ATOM 886 C C . PHE A 1 103 ? 3.891 -4.946 -3.342 1.00 94.38 103 PHE A C 1
ATOM 888 O O . PHE A 1 103 ? 4.173 -6.137 -3.445 1.00 94.38 103 PHE A O 1
ATOM 895 N N . SER A 1 104 ? 3.633 -4.383 -2.163 1.00 92.06 104 SER A N 1
ATOM 896 C CA . SER A 1 104 ? 3.456 -5.182 -0.943 1.00 92.06 104 SER A CA 1
ATOM 897 C C . SER A 1 104 ? 1.984 -5.295 -0.595 1.00 92.06 104 SER A C 1
ATOM 899 O O . SER A 1 104 ? 1.247 -4.320 -0.721 1.00 92.06 104 SER A O 1
ATOM 901 N N . GLU A 1 105 ? 1.575 -6.456 -0.102 1.00 94.19 105 GLU A N 1
ATOM 902 C CA . GLU A 1 105 ? 0.220 -6.701 0.373 1.00 94.19 105 GLU A CA 1
ATOM 903 C C . GLU A 1 105 ? 0.253 -7.208 1.815 1.00 94.19 105 GLU A C 1
ATOM 905 O O . GLU A 1 105 ? 1.051 -8.080 2.148 1.00 94.19 105 GLU A O 1
ATOM 910 N N . ASP A 1 106 ? -0.613 -6.652 2.659 1.00 93.62 106 ASP A N 1
ATOM 911 C CA . ASP A 1 106 ? -0.868 -7.132 4.016 1.00 93.62 106 ASP A CA 1
ATOM 912 C C . ASP A 1 106 ? -2.375 -7.367 4.191 1.00 93.62 106 ASP A C 1
ATOM 914 O O . ASP A 1 106 ? -3.206 -6.632 3.648 1.00 93.62 106 ASP A O 1
ATOM 918 N N . TRP A 1 107 ? -2.735 -8.368 4.996 1.00 94.12 107 TRP A N 1
ATOM 919 C CA . TRP A 1 107 ? -4.124 -8.668 5.340 1.00 94.12 107 TRP A CA 1
ATOM 920 C C . TRP A 1 107 ? -4.407 -8.311 6.795 1.00 94.12 107 TRP A C 1
ATOM 922 O O . TRP A 1 107 ? -3.648 -8.659 7.699 1.00 94.12 107 TRP A O 1
ATOM 932 N N . ILE A 1 108 ? -5.538 -7.654 7.022 1.00 94.44 108 ILE A N 1
ATOM 933 C CA . ILE A 1 108 ? -6.045 -7.290 8.341 1.00 94.44 108 ILE A CA 1
ATOM 934 C C . ILE A 1 108 ? -7.342 -8.071 8.548 1.00 94.44 108 ILE A C 1
ATOM 936 O O . ILE A 1 108 ? -8.347 -7.804 7.894 1.00 94.44 108 ILE A O 1
ATOM 940 N N . SER A 1 109 ? -7.302 -9.079 9.415 1.00 94.00 109 SER A N 1
ATOM 941 C CA . SER A 1 109 ? -8.446 -9.958 9.690 1.00 94.00 109 SER A CA 1
ATOM 942 C C . SER A 1 109 ? -9.513 -9.255 10.526 1.00 94.00 109 SER A C 1
ATOM 944 O O . SER A 1 109 ? -9.174 -8.464 11.405 1.00 94.00 109 SER A O 1
ATOM 946 N N . LYS A 1 110 ? -10.789 -9.618 10.338 1.00 93.94 110 LYS A N 1
ATOM 947 C CA . LYS A 1 110 ? -11.916 -9.098 11.133 1.00 93.94 110 LYS A CA 1
ATOM 948 C C . LYS A 1 110 ? -11.764 -9.209 12.651 1.00 93.94 110 LYS A C 1
ATOM 950 O O . LYS A 1 110 ? -12.366 -8.441 13.395 1.00 93.94 110 LYS A O 1
ATOM 955 N N . ASN A 1 111 ? -10.942 -10.150 13.112 1.00 91.94 111 ASN A N 1
ATOM 956 C CA . ASN A 1 111 ? -10.719 -10.397 14.534 1.00 91.94 111 ASN A CA 1
ATOM 957 C C . ASN A 1 111 ? -9.682 -9.453 15.167 1.00 91.94 111 ASN A C 1
ATOM 959 O O . ASN A 1 111 ? -9.439 -9.556 16.367 1.00 91.94 111 ASN A O 1
ATOM 963 N N . THR A 1 112 ? -9.042 -8.564 14.400 1.00 93.81 112 THR A N 1
ATOM 964 C CA . THR A 1 112 ? -8.061 -7.617 14.944 1.00 93.81 112 THR A CA 1
ATOM 965 C C . THR A 1 112 ? -8.704 -6.281 15.307 1.00 93.81 112 THR A C 1
ATOM 967 O O . THR A 1 112 ? -9.668 -5.840 14.680 1.00 93.81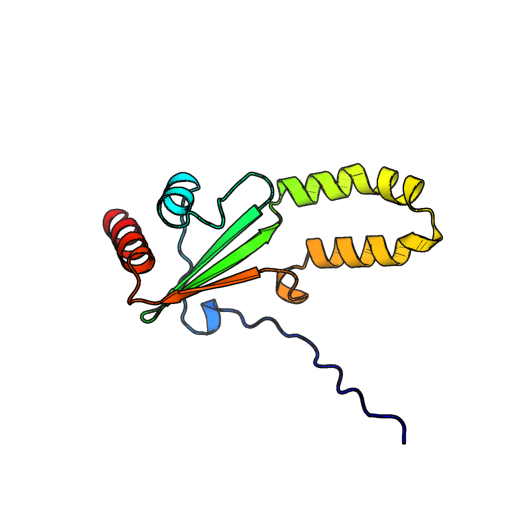 112 THR A O 1
ATOM 970 N N . GLU A 1 113 ? -8.134 -5.589 16.296 1.00 93.56 113 GLU A N 1
ATOM 971 C CA . GLU A 1 113 ? -8.583 -4.238 16.669 1.00 93.56 113 GLU A CA 1
ATOM 972 C C . GLU A 1 113 ? -8.464 -3.250 15.502 1.00 93.56 113 GLU A C 1
ATOM 974 O O . GLU A 1 113 ? -9.343 -2.418 15.303 1.00 93.56 113 GLU A O 1
ATOM 979 N N . GLN A 1 114 ? -7.450 -3.414 14.645 1.00 93.62 114 GLN A N 1
ATOM 980 C CA . GLN A 1 114 ? -7.283 -2.566 13.461 1.00 93.62 114 GLN A CA 1
ATOM 981 C C . GLN A 1 114 ? -8.484 -2.650 12.518 1.00 93.62 114 GLN A C 1
ATOM 983 O O . GLN A 1 114 ? -8.886 -1.638 11.954 1.00 93.62 114 GLN A O 1
ATOM 988 N N . TYR A 1 115 ? -9.052 -3.844 12.328 1.00 94.25 115 TYR A N 1
ATOM 989 C CA . TYR A 1 115 ? -10.229 -4.003 11.482 1.00 94.25 115 TYR A CA 1
ATOM 990 C C . TYR A 1 115 ? -11.432 -3.271 12.075 1.00 94.25 115 TYR A C 1
ATOM 992 O O . TYR A 1 115 ? -12.104 -2.526 11.367 1.00 94.25 115 TYR A O 1
ATOM 1000 N N . LYS A 1 116 ? -11.671 -3.432 13.382 1.00 93.50 116 LYS A N 1
ATOM 1001 C CA . LYS A 1 116 ? -12.769 -2.753 14.084 1.00 93.50 116 LYS A CA 1
ATOM 1002 C C . LYS A 1 116 ? -12.647 -1.234 13.965 1.00 93.50 116 LYS A C 1
ATOM 1004 O O . LYS A 1 116 ? -13.620 -0.580 13.604 1.00 93.50 116 LYS A O 1
ATOM 1009 N N . GLU A 1 117 ? -11.449 -0.690 14.182 1.00 94.00 117 GLU A N 1
ATOM 1010 C CA . GLU A 1 117 ? -11.170 0.742 14.017 1.00 94.00 117 GLU A CA 1
ATOM 1011 C C . GLU A 1 117 ? -11.455 1.224 12.584 1.00 94.00 117 GLU A C 1
ATOM 1013 O O . GLU A 1 117 ? -12.069 2.272 12.394 1.00 94.00 117 GLU A O 1
ATOM 1018 N N . ILE A 1 118 ? -11.061 0.451 11.564 1.00 93.00 118 ILE A N 1
ATOM 1019 C CA . ILE A 1 11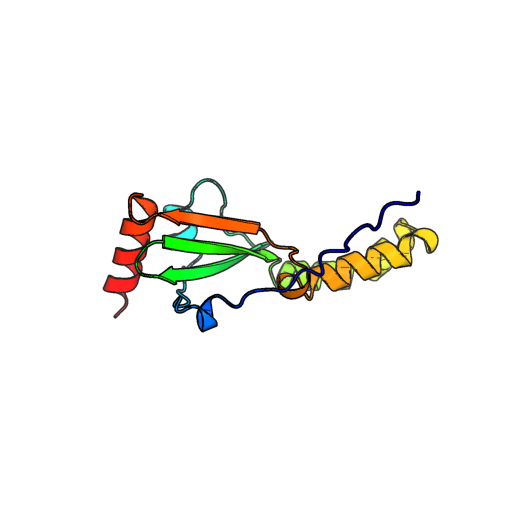8 ? -11.334 0.784 10.156 1.00 93.00 118 ILE A CA 1
ATOM 1020 C C . ILE A 1 118 ? -12.843 0.821 9.878 1.00 93.00 118 ILE A C 1
ATOM 1022 O O . ILE A 1 118 ? -13.309 1.755 9.230 1.00 93.00 118 ILE A O 1
ATOM 1026 N N . ILE A 1 119 ? -13.607 -0.160 10.367 1.00 92.75 119 ILE A N 1
ATOM 1027 C CA . ILE A 1 119 ? -15.063 -0.213 10.166 1.00 92.75 119 ILE A CA 1
ATOM 1028 C C . ILE A 1 119 ? -15.763 0.979 10.821 1.00 92.75 119 ILE A C 1
ATOM 1030 O O . ILE A 1 119 ? -16.616 1.592 10.182 1.00 92.75 119 ILE A O 1
ATOM 1034 N N . VAL A 1 120 ? -15.377 1.345 12.048 1.00 92.38 120 VAL A N 1
ATOM 1035 C CA . VAL A 1 120 ? -15.929 2.521 12.745 1.00 92.38 120 VAL A CA 1
ATOM 1036 C C . VAL A 1 120 ? -15.690 3.793 11.929 1.00 92.38 120 VAL A C 1
ATOM 1038 O O . VAL A 1 120 ? -16.635 4.521 11.642 1.00 92.38 120 VAL A O 1
ATOM 1041 N N . LEU A 1 121 ? -14.461 4.009 11.447 1.00 89.38 121 LEU A N 1
ATOM 1042 C CA . LEU A 1 121 ? -14.112 5.197 10.657 1.00 89.38 121 LEU A CA 1
ATOM 1043 C C . LEU A 1 121 ? -14.872 5.310 9.329 1.00 89.38 121 LEU A C 1
ATOM 1045 O O . LEU A 1 121 ? -15.072 6.417 8.834 1.00 89.38 121 LEU A O 1
ATOM 1049 N N . ILE A 1 122 ? -15.249 4.182 8.724 1.00 86.62 122 ILE A N 1
ATOM 1050 C CA . ILE A 1 122 ? -16.045 4.168 7.490 1.00 86.62 122 ILE A CA 1
ATOM 1051 C C . ILE A 1 122 ? -17.529 4.383 7.806 1.00 86.62 122 ILE A C 1
ATOM 1053 O O . ILE A 1 122 ? -18.214 5.067 7.052 1.00 86.62 122 ILE A O 1
ATOM 1057 N N . GLY A 1 123 ? -18.022 3.808 8.908 1.00 78.12 123 GLY A N 1
ATOM 1058 C CA . GLY A 1 123 ? -19.413 3.932 9.347 1.00 78.12 123 GLY A CA 1
ATOM 1059 C C . GLY A 1 123 ? -19.789 5.339 9.816 1.00 78.12 123 GLY A C 1
ATOM 1060 O O . GLY A 1 123 ? -20.906 5.770 9.568 1.00 78.12 123 GLY A O 1
ATOM 1061 N N . GLU A 1 124 ? -18.856 6.073 10.425 1.00 60.16 124 GLU A N 1
ATOM 1062 C CA . GLU A 1 124 ? -19.038 7.473 10.851 1.00 60.16 124 GLU A CA 1
ATOM 1063 C C . GLU A 1 124 ? -19.000 8.487 9.689 1.00 60.16 124 GLU A C 1
ATOM 1065 O O . GLU A 1 124 ? -19.300 9.663 9.882 1.00 60.16 124 GLU A O 1
ATOM 1070 N N . GLY A 1 125 ? -18.598 8.054 8.489 1.00 52.88 125 GLY A N 1
ATOM 1071 C CA . GLY A 1 125 ? -18.441 8.903 7.305 1.00 52.88 125 GLY A CA 1
ATOM 1072 C C . GLY A 1 125 ? -19.618 8.893 6.324 1.00 52.88 125 GLY A C 1
ATOM 1073 O O . GLY A 1 125 ? -19.463 9.462 5.241 1.00 52.88 125 GLY A O 1
ATOM 1074 N N . ASN A 1 126 ? -20.739 8.242 6.668 1.00 44.25 126 ASN A N 1
ATOM 1075 C CA . ASN A 1 126 ? -21.985 8.217 5.886 1.00 44.25 126 ASN A CA 1
ATOM 1076 C C . ASN A 1 126 ? -23.090 9.037 6.552 1.00 44.25 126 ASN A C 1
ATOM 1078 O O . ASN A 1 126 ? -23.280 8.874 7.777 1.00 44.25 126 ASN A O 1
#

pLDDT: mean 87.91, std 12.37, range [40.19, 96.31]

Foldseek 3Di:
DPDPPPPPQDAFDDVVVVPWDKDDDDQVLCCVLPVPDHDDQQWDWIWTDDPWKIKIKIAGHPVNLVVCVVCVVVVCVVVDPVCVVVSVVVNVCNVPVRSNVVIDMDIGGPPDPSVVSVVVVVVVVD

Secondary structure (DSSP, 8-state):
--------------TTTTTPEEE---HHHHHHH-SSS---SSEEEEEEE-SSEEEEEEEE-HHHHHHHHHHHHHHHHHH-GGGHHHHHHHHHHHHSTTTTT-SEEEEEETTSHHHHHHHHHHHTT-